Protein 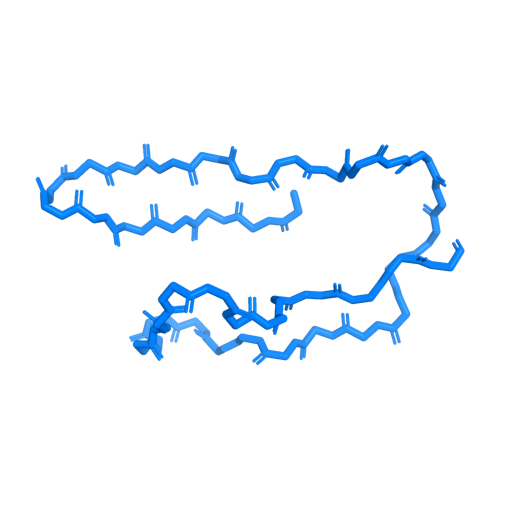AF-A0A2R7RFP3-F1 (afdb_monomer)

Foldseek 3Di:
DDWDDDPNDIDDDDDPDDADFPFADDDVVDDDDPPDDGTDGD

Mean predicted aligned error: 2.33 Å

Structure (mmCIF, N/CA/C/O backbone):
data_AF-A0A2R7RFP3-F1
#
_entry.id   AF-A0A2R7RFP3-F1
#
loop_
_atom_site.group_PDB
_atom_site.id
_atom_site.type_symbol
_atom_site.label_atom_id
_atom_site.label_alt_id
_atom_site.label_comp_id
_atom_site.label_asym_id
_atom_site.label_entity_id
_atom_site.label_seq_id
_atom_site.pdbx_PDB_ins_code
_atom_site.Cartn_x
_atom_site.Cartn_y
_atom_site.Cartn_z
_atom_site.occupancy
_atom_site.B_iso_or_equiv
_atom_site.auth_seq_id
_atom_site.auth_comp_id
_atom_site.auth_asym_id
_atom_site.auth_atom_id
_atom_site.pdbx_PDB_model_num
ATOM 1 N N . VAL A 1 1 ? -2.337 9.190 2.984 1.00 92.44 1 VAL A N 1
ATOM 2 C CA . VAL A 1 1 ? -2.202 7.852 3.602 1.00 92.44 1 VAL A CA 1
ATOM 3 C C . VAL A 1 1 ? -0.921 7.214 3.119 1.00 92.44 1 VAL A C 1
ATOM 5 O O . VAL A 1 1 ? -0.079 6.935 3.953 1.00 92.44 1 VAL A O 1
ATOM 8 N N . VAL A 1 2 ? -0.733 7.073 1.806 1.00 95.81 2 VAL A N 1
ATOM 9 C CA . VAL A 1 2 ? 0.516 6.579 1.199 1.00 95.81 2 VAL A CA 1
ATOM 10 C C . VAL A 1 2 ? 0.888 7.414 -0.033 1.00 95.81 2 VAL A C 1
ATOM 12 O O . VAL A 1 2 ? 0.054 8.179 -0.530 1.00 95.81 2 VAL A O 1
ATOM 15 N N . VAL A 1 3 ? 2.125 7.263 -0.510 1.00 96.75 3 VAL A N 1
ATOM 16 C CA . VAL A 1 3 ? 2.623 7.811 -1.781 1.00 96.75 3 VAL A CA 1
ATOM 17 C C . VAL A 1 3 ? 2.921 6.637 -2.709 1.00 96.75 3 VAL A C 1
ATOM 19 O O . VAL A 1 3 ? 3.555 5.674 -2.284 1.00 96.75 3 VAL A O 1
ATOM 22 N N . LEU A 1 4 ? 2.415 6.691 -3.940 1.00 96.38 4 LEU A N 1
ATOM 23 C CA . LEU A 1 4 ? 2.663 5.688 -4.978 1.00 96.38 4 LEU A CA 1
ATOM 24 C C . LEU A 1 4 ? 3.480 6.311 -6.102 1.00 96.38 4 LEU A C 1
ATOM 26 O O . LEU A 1 4 ? 3.239 7.459 -6.462 1.00 96.38 4 LEU A O 1
ATOM 30 N N . GLU A 1 5 ? 4.377 5.532 -6.693 1.00 96.62 5 GLU A N 1
ATOM 31 C CA . GLU A 1 5 ? 5.050 5.881 -7.941 1.00 96.62 5 GLU A CA 1
ATOM 32 C C . GLU A 1 5 ? 4.392 5.128 -9.097 1.00 96.62 5 GLU A C 1
ATOM 34 O O . GLU A 1 5 ? 4.122 3.929 -9.007 1.00 96.62 5 GLU A O 1
ATOM 39 N N . ALA A 1 6 ? 4.097 5.849 -10.174 1.00 93.88 6 ALA A N 1
ATOM 40 C CA . ALA A 1 6 ? 3.642 5.277 -11.426 1.00 93.88 6 ALA A CA 1
ATOM 41 C C . ALA A 1 6 ? 4.200 6.090 -12.597 1.00 93.88 6 ALA A C 1
ATOM 43 O O . ALA A 1 6 ? 3.901 7.273 -12.748 1.00 93.88 6 ALA A O 1
ATOM 44 N N . MET A 1 7 ? 4.980 5.439 -13.463 1.00 93.56 7 MET A N 1
ATOM 45 C CA . MET A 1 7 ? 5.543 6.045 -14.677 1.00 93.56 7 MET A CA 1
ATOM 46 C C . MET A 1 7 ? 6.334 7.339 -14.405 1.00 93.56 7 MET A C 1
ATOM 48 O O . MET A 1 7 ? 6.177 8.331 -15.117 1.00 93.56 7 MET A O 1
ATOM 52 N N . LYS A 1 8 ? 7.230 7.305 -13.409 1.00 93.94 8 LYS A N 1
ATOM 53 C CA . LYS A 1 8 ? 8.084 8.415 -12.939 1.00 93.94 8 LYS A CA 1
ATOM 54 C C . LYS A 1 8 ? 7.333 9.544 -12.232 1.00 93.94 8 LYS A C 1
ATOM 56 O O . LYS A 1 8 ? 7.926 10.587 -11.968 1.00 93.94 8 LYS A O 1
ATOM 61 N N . MET A 1 9 ? 6.050 9.350 -11.943 1.00 96.88 9 MET A N 1
ATOM 62 C CA . MET A 1 9 ? 5.211 10.332 -11.270 1.00 96.88 9 MET A CA 1
ATOM 63 C C . MET A 1 9 ? 4.780 9.805 -9.910 1.00 96.88 9 MET A C 1
ATOM 65 O O . MET A 1 9 ? 4.300 8.679 -9.789 1.00 96.88 9 MET A O 1
ATOM 69 N N . GLU A 1 10 ? 4.913 10.641 -8.888 1.00 97.19 10 GLU A N 1
ATOM 70 C CA . GLU A 1 10 ? 4.411 10.342 -7.554 1.00 97.19 10 GLU A CA 1
ATOM 71 C C . GLU A 1 10 ? 2.960 10.812 -7.417 1.00 97.19 10 GLU A C 1
ATOM 73 O O . GLU A 1 10 ? 2.587 11.901 -7.853 1.00 97.19 10 GLU A O 1
ATOM 78 N N . THR A 1 11 ? 2.125 9.986 -6.797 1.00 95.81 11 THR A N 1
ATOM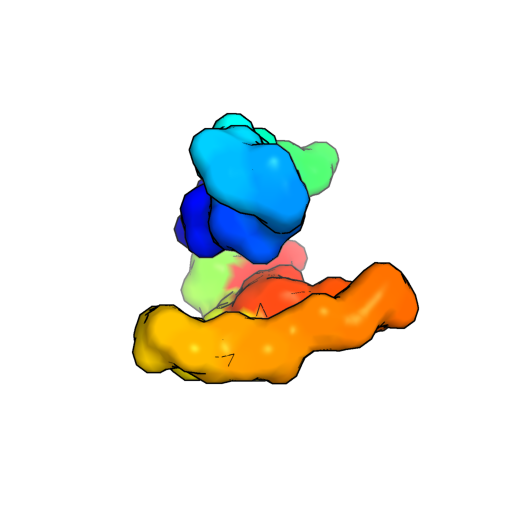 79 C CA . THR A 1 11 ? 0.730 10.296 -6.486 1.00 95.81 11 THR A CA 1
ATOM 80 C C . THR A 1 11 ? 0.486 10.111 -5.000 1.00 95.81 11 THR A C 1
ATOM 82 O O . THR A 1 11 ? 0.693 9.032 -4.442 1.00 95.81 11 THR A O 1
ATOM 85 N N . GLN A 1 12 ? -0.016 11.160 -4.352 1.00 96.50 12 GLN A N 1
ATOM 86 C CA . GLN A 1 12 ? -0.449 11.084 -2.966 1.00 96.50 12 GLN A CA 1
ATOM 87 C C . GLN A 1 12 ? -1.869 10.517 -2.888 1.00 96.50 12 GLN A C 1
ATOM 89 O O . GLN A 1 12 ? -2.827 11.141 -3.344 1.00 96.50 12 GLN A O 1
ATOM 94 N N . VAL A 1 13 ? -2.027 9.359 -2.244 1.00 95.50 13 VAL A N 1
ATOM 95 C CA . VAL A 1 13 ? -3.345 8.764 -1.989 1.00 95.50 13 VAL A CA 1
ATOM 96 C C . VAL A 1 13 ? -3.825 9.197 -0.608 1.00 95.50 13 VAL A C 1
ATOM 98 O O . VAL A 1 13 ? -3.300 8.775 0.432 1.00 95.50 13 VAL A O 1
ATOM 101 N N . ALA A 1 14 ? -4.812 10.092 -0.589 1.00 95.81 14 ALA A N 1
ATOM 102 C CA . ALA A 1 14 ? -5.455 10.578 0.628 1.00 95.81 14 ALA A CA 1
ATOM 103 C C . ALA A 1 14 ? -6.481 9.571 1.181 1.00 95.81 14 ALA A C 1
ATOM 105 O O . ALA A 1 14 ? -6.920 8.657 0.485 1.00 95.81 14 ALA A O 1
ATOM 106 N N . ALA A 1 15 ? -6.850 9.724 2.455 1.00 96.44 15 ALA A N 1
ATOM 107 C CA . ALA A 1 15 ? -7.891 8.898 3.056 1.00 96.44 15 ALA A CA 1
ATOM 108 C C . ALA A 1 15 ? -9.248 9.321 2.486 1.00 96.44 15 ALA A C 1
ATOM 110 O O . ALA A 1 15 ? -9.516 10.511 2.345 1.00 96.44 15 ALA A O 1
ATOM 111 N N . HIS A 1 16 ? -10.115 8.353 2.198 1.00 94.75 16 HIS A N 1
ATOM 112 C CA . HIS A 1 16 ? -11.465 8.628 1.700 1.00 94.75 16 HIS A CA 1
ATOM 113 C C . HIS A 1 16 ? -12.402 9.196 2.783 1.00 94.75 16 HIS A C 1
ATOM 115 O O . HIS A 1 16 ? -13.478 9.695 2.468 1.00 94.75 16 HIS A O 1
ATOM 121 N N . ARG A 1 17 ? -12.012 9.093 4.059 1.00 94.62 17 ARG A N 1
ATOM 122 C CA . ARG A 1 17 ? -12.739 9.610 5.221 1.00 94.62 17 ARG A CA 1
ATOM 123 C C . ARG A 1 17 ? -11.783 9.916 6.374 1.00 94.62 17 ARG A C 1
ATOM 125 O O . ARG A 1 17 ? -10.646 9.443 6.373 1.00 94.62 17 ARG A O 1
ATOM 132 N N . GLY A 1 18 ? -12.264 10.661 7.369 1.00 96.44 18 GLY A N 1
ATOM 133 C CA . GLY A 1 18 ? -11.594 10.775 8.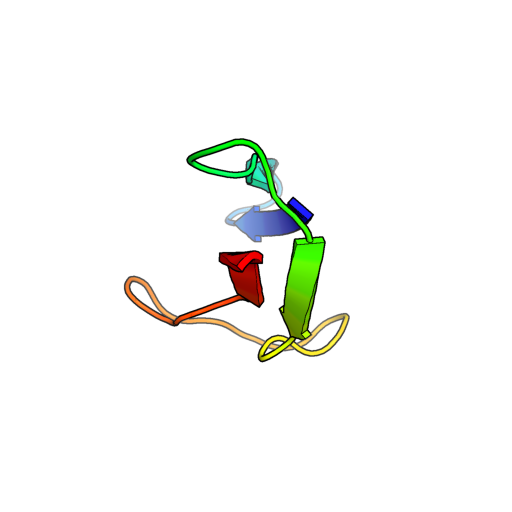668 1.00 96.44 18 GLY A CA 1
ATOM 134 C C . GLY A 1 18 ? -11.688 9.469 9.467 1.00 96.44 18 GLY A C 1
ATOM 135 O O . GLY A 1 18 ? -12.652 8.722 9.310 1.00 96.44 18 GLY A O 1
ATOM 136 N N . GLY A 1 19 ? -10.691 9.185 10.304 1.00 96.25 19 GLY A N 1
ATOM 137 C CA . GLY A 1 19 ? -10.621 7.949 11.088 1.00 96.25 19 GLY A CA 1
ATOM 138 C C . GLY A 1 19 ? -9.198 7.615 11.535 1.00 96.25 19 GLY A C 1
ATOM 139 O O . GLY A 1 19 ? -8.293 8.443 11.410 1.00 96.25 19 GLY A O 1
ATOM 140 N N . THR A 1 20 ? -9.001 6.392 12.026 1.00 97.25 20 THR A N 1
ATOM 141 C CA . THR A 1 20 ? -7.700 5.843 12.440 1.00 97.25 20 THR A CA 1
ATOM 142 C C . THR A 1 20 ? -7.209 4.812 11.427 1.00 97.25 20 THR A C 1
ATOM 144 O O . THR A 1 20 ? -7.987 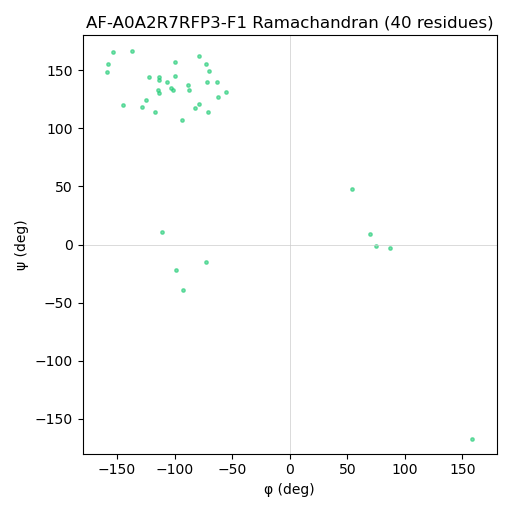4.002 10.928 1.00 97.25 20 THR A O 1
ATOM 147 N N . VAL A 1 21 ? -5.909 4.809 11.118 1.00 97.00 21 VAL A N 1
ATOM 148 C CA . VAL A 1 21 ? -5.303 3.743 10.302 1.00 97.00 21 VAL A CA 1
ATOM 149 C C . VAL A 1 21 ? -5.262 2.464 11.136 1.00 97.00 21 VAL A C 1
ATOM 151 O O . VAL A 1 21 ? -4.563 2.414 12.144 1.00 97.00 21 VAL A O 1
ATOM 154 N N . THR A 1 22 ? -6.016 1.444 10.733 1.00 97.69 22 THR A N 1
ATOM 155 C CA . THR A 1 22 ? -6.102 0.169 11.464 1.00 97.69 22 THR A CA 1
ATOM 156 C C . THR A 1 22 ? -5.204 -0.915 10.878 1.00 97.69 22 THR A C 1
ATOM 158 O O . THR A 1 22 ? -4.901 -1.879 11.570 1.00 97.69 22 THR A O 1
ATOM 161 N N . ASP A 1 23 ? -4.813 -0.792 9.607 1.00 97.19 23 ASP A N 1
ATOM 162 C CA . ASP A 1 23 ? -3.958 -1.761 8.911 1.00 97.19 23 ASP A CA 1
ATOM 163 C C . ASP A 1 23 ? -3.272 -1.105 7.702 1.00 97.19 23 ASP A C 1
ATOM 165 O O . ASP A 1 23 ? -3.862 -0.226 7.064 1.00 97.19 23 ASP A O 1
ATOM 169 N N . VAL A 1 24 ? -2.064 -1.552 7.356 1.00 96.38 24 VAL A N 1
ATOM 170 C CA . VAL A 1 24 ? -1.316 -1.126 6.160 1.00 96.38 24 VAL A CA 1
ATOM 171 C C . VAL A 1 24 ? -0.880 -2.376 5.404 1.00 96.38 24 VAL A C 1
ATOM 173 O O . VAL A 1 24 ? -0.135 -3.199 5.923 1.00 96.38 24 VAL A O 1
ATOM 176 N N . ARG A 1 25 ? -1.355 -2.515 4.166 1.00 95.69 25 ARG A N 1
ATOM 177 C CA . ARG A 1 25 ? -1.203 -3.721 3.331 1.00 95.69 25 ARG A CA 1
ATOM 178 C C . ARG A 1 25 ? -0.284 -3.520 2.128 1.00 95.69 25 ARG A C 1
ATOM 180 O O . ARG A 1 25 ? -0.242 -4.359 1.234 1.00 95.69 25 ARG A O 1
ATOM 187 N N . ALA A 1 26 ? 0.431 -2.402 2.100 1.00 94.94 26 ALA A N 1
ATOM 188 C CA . ALA A 1 26 ? 1.468 -2.114 1.125 1.00 94.94 26 ALA A CA 1
ATOM 189 C C . ALA A 1 26 ? 2.828 -2.054 1.828 1.00 94.94 26 ALA A C 1
ATOM 191 O O . ALA A 1 26 ? 2.935 -1.531 2.937 1.00 94.94 26 ALA A O 1
ATOM 192 N N . GLU A 1 27 ? 3.862 -2.565 1.165 1.00 95.44 27 GLU A N 1
ATOM 193 C CA . GLU A 1 27 ? 5.249 -2.484 1.62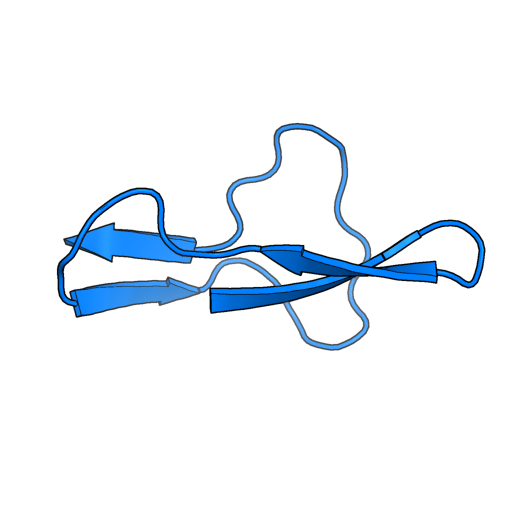1 1.00 95.44 27 GLU A CA 1
ATOM 194 C C . GLU A 1 27 ? 5.981 -1.352 0.889 1.00 95.44 27 GLU A C 1
ATOM 196 O O . GLU A 1 27 ? 5.727 -1.089 -0.289 1.00 95.44 27 GLU A O 1
ATOM 201 N N . ALA A 1 28 ? 6.900 -0.672 1.578 1.00 95.00 28 ALA A N 1
ATOM 202 C CA . ALA A 1 28 ? 7.709 0.381 0.974 1.00 95.00 28 ALA A CA 1
ATOM 203 C C . ALA A 1 28 ? 8.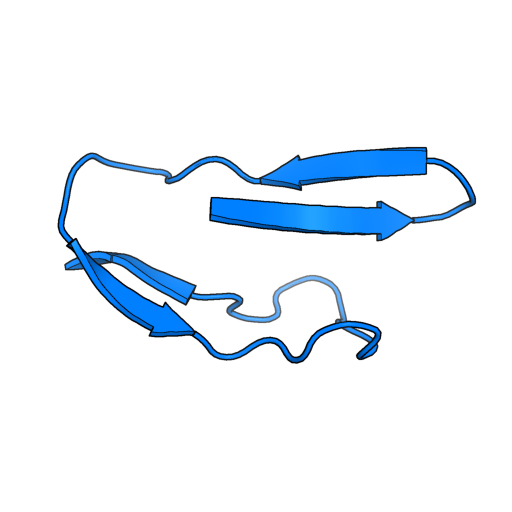584 -0.179 -0.162 1.00 95.00 28 ALA A C 1
ATOM 205 O O . ALA A 1 28 ? 9.323 -1.139 0.030 1.00 95.00 28 ALA A O 1
ATOM 206 N N . GLY A 1 29 ? 8.497 0.428 -1.351 1.00 95.00 29 GLY A N 1
ATOM 207 C CA . GLY A 1 29 ? 9.181 -0.059 -2.557 1.00 95.00 29 GLY A CA 1
ATOM 208 C C . GLY A 1 29 ? 8.548 -1.305 -3.193 1.00 95.00 29 GLY A C 1
ATOM 209 O O . GLY A 1 29 ? 9.029 -1.765 -4.226 1.00 95.00 29 GLY A O 1
ATOM 210 N N . GLY A 1 30 ? 7.471 -1.842 -2.608 1.00 95.75 30 GLY A N 1
ATOM 211 C CA . GLY A 1 30 ? 6.717 -2.960 -3.162 1.00 95.75 30 GLY A CA 1
ATOM 212 C C . GLY A 1 30 ? 5.883 -2.565 -4.384 1.00 95.75 30 GLY A C 1
ATOM 213 O O . GLY A 1 30 ? 5.484 -1.412 -4.552 1.00 95.75 30 GLY A O 1
ATOM 214 N N . VAL A 1 31 ? 5.585 -3.548 -5.236 1.00 95.12 31 VAL A N 1
ATOM 215 C CA . VAL A 1 31 ? 4.726 -3.361 -6.412 1.00 95.12 31 VAL A CA 1
ATOM 216 C C . VAL A 1 31 ? 3.267 -3.580 -6.023 1.00 95.12 31 VAL A C 1
ATOM 218 O O . VAL A 1 31 ? 2.925 -4.577 -5.390 1.00 95.12 31 VAL A O 1
ATOM 221 N N . VAL A 1 32 ? 2.391 -2.670 -6.447 1.00 95.06 32 VAL A N 1
ATOM 222 C CA . VAL A 1 32 ? 0.942 -2.768 -6.243 1.00 95.06 32 VAL A CA 1
ATOM 223 C C . VAL A 1 32 ? 0.211 -2.729 -7.581 1.00 95.06 32 VAL A C 1
ATOM 225 O O . VAL A 1 32 ? 0.615 -2.028 -8.506 1.00 95.06 32 VAL A O 1
ATOM 228 N N . MET A 1 33 ? -0.879 -3.487 -7.684 1.00 95.31 33 MET A N 1
ATOM 229 C CA . MET A 1 33 ? -1.739 -3.514 -8.8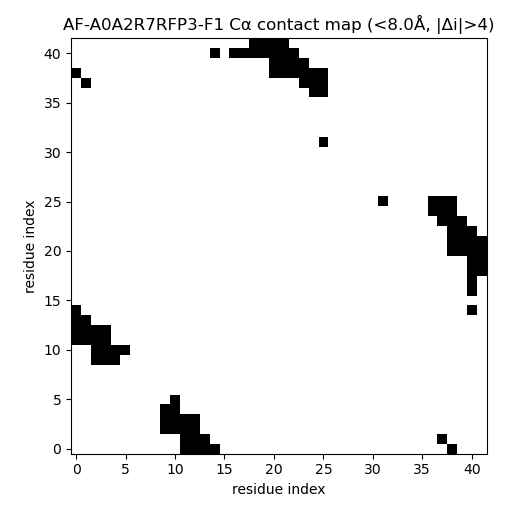70 1.00 95.31 33 MET A CA 1
ATOM 230 C C . MET A 1 33 ? -2.977 -2.641 -8.657 1.00 95.31 33 MET A C 1
ATOM 232 O O . MET A 1 33 ? -3.406 -2.408 -7.525 1.00 95.31 33 MET A O 1
ATOM 236 N N . ALA A 1 34 ? -3.589 -2.187 -9.751 1.00 92.88 34 AL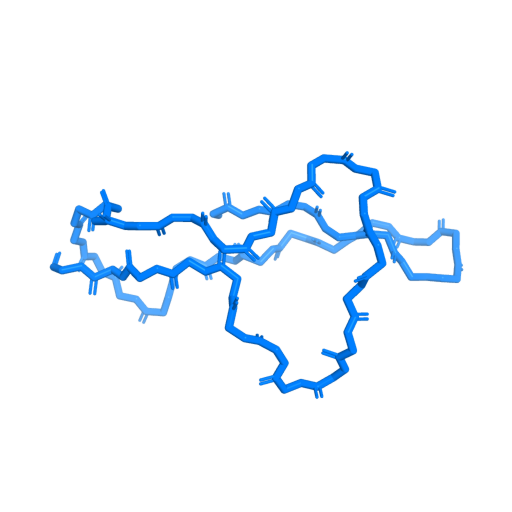A A N 1
ATOM 237 C CA . ALA A 1 34 ? -4.849 -1.458 -9.686 1.00 92.88 34 ALA A CA 1
ATOM 238 C C . ALA A 1 34 ? -5.914 -2.274 -8.928 1.00 92.88 34 ALA A C 1
ATOM 240 O O . ALA A 1 34 ? -6.110 -3.459 -9.192 1.00 92.88 34 ALA A O 1
ATOM 241 N N . GLY A 1 35 ? -6.588 -1.629 -7.974 1.00 93.75 35 GLY A N 1
ATOM 242 C CA . GLY A 1 35 ? -7.581 -2.272 -7.107 1.00 93.75 35 GLY A CA 1
ATOM 243 C C . GLY A 1 35 ? -7.015 -2.927 -5.841 1.00 93.75 35 GLY A C 1
ATOM 244 O O . GLY A 1 35 ? -7.798 -3.397 -5.019 1.00 93.75 35 GLY A O 1
ATOM 245 N N . ALA A 1 36 ? -5.694 -2.935 -5.635 1.00 95.88 36 ALA A N 1
ATOM 246 C CA . ALA A 1 36 ? -5.112 -3.396 -4.378 1.00 95.88 36 ALA A CA 1
ATOM 247 C C . ALA A 1 36 ? -5.549 -2.511 -3.196 1.00 95.88 36 ALA A C 1
ATOM 249 O O . ALA A 1 36 ? -5.590 -1.282 -3.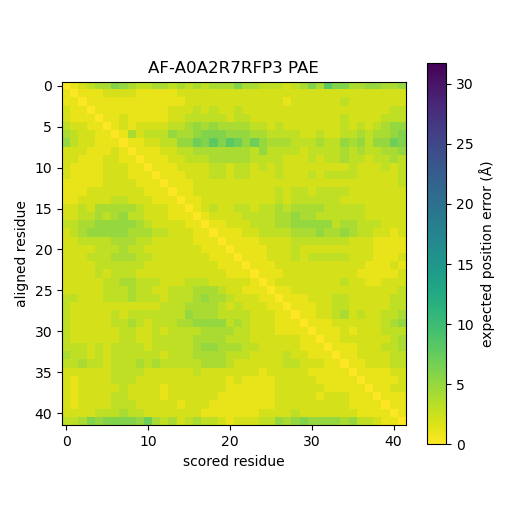286 1.00 95.88 36 ALA A O 1
ATOM 250 N N . VAL A 1 37 ? -5.843 -3.144 -2.058 1.00 96.00 37 VAL A N 1
ATOM 251 C CA . VAL A 1 37 ? -6.103 -2.435 -0.800 1.00 96.00 37 VAL A CA 1
ATOM 252 C C . VAL A 1 37 ? -4.766 -2.022 -0.196 1.00 96.00 37 VAL A C 1
ATOM 254 O O . VAL A 1 37 ? -3.942 -2.878 0.100 1.00 96.00 37 VAL A O 1
ATOM 257 N N . LEU A 1 38 ? -4.570 -0.719 0.011 1.00 96.62 38 LEU A N 1
ATOM 258 C CA . LEU A 1 38 ? -3.305 -0.167 0.514 1.00 96.62 38 LEU A CA 1
ATOM 259 C C . LEU A 1 38 ? -3.293 -0.021 2.040 1.00 96.62 38 LEU A C 1
ATOM 261 O O . LEU A 1 38 ? -2.283 -0.283 2.686 1.00 96.62 38 LEU A O 1
ATOM 265 N N . ALA A 1 39 ? -4.417 0.393 2.623 1.00 96.81 39 ALA A N 1
ATOM 266 C CA . ALA A 1 39 ? -4.585 0.566 4.061 1.00 96.81 39 ALA A CA 1
ATOM 267 C C . ALA A 1 39 ? -6.070 0.508 4.439 1.00 96.81 39 ALA A C 1
ATOM 269 O O . ALA A 1 39 ? -6.938 0.815 3.616 1.00 96.81 39 ALA A O 1
ATOM 270 N N . LEU A 1 40 ? -6.356 0.146 5.688 1.00 97.25 40 LEU A N 1
ATOM 271 C CA . LEU A 1 40 ? -7.697 0.175 6.267 1.00 97.25 40 LEU A CA 1
ATOM 272 C C . LEU A 1 40 ? -7.845 1.392 7.181 1.00 97.25 40 LEU A C 1
ATOM 274 O O . LEU A 1 40 ? -6.964 1.678 7.992 1.00 97.25 40 LEU A O 1
ATOM 278 N N . ILE A 1 41 ? -8.970 2.096 7.035 1.00 97.38 41 ILE A N 1
ATOM 279 C CA . ILE A 1 41 ? -9.322 3.270 7.841 1.00 97.38 41 ILE A CA 1
ATOM 280 C C . ILE A 1 41 ? -10.591 2.944 8.632 1.00 97.38 41 ILE A C 1
ATOM 282 O O . ILE A 1 41 ? -11.651 2.730 8.035 1.00 97.38 41 ILE A O 1
ATOM 286 N N . GLY A 1 42 ? -10.449 2.889 9.957 1.00 93.81 42 GLY A N 1
ATOM 287 C CA . GLY A 1 42 ? -11.504 2.656 10.946 1.00 93.81 42 GLY A CA 1
ATOM 288 C C . GLY A 1 42 ? -12.088 3.950 11.475 1.00 93.81 42 GLY A C 1
ATOM 289 O O . GLY A 1 42 ? -11.311 4.891 11.739 1.00 93.81 42 GLY A O 1
#

pLDDT: mean 95.68, std 1.27, range [92.44, 97.69]

Nearest PDB structures (foldseek):
  5ks8-assembly1_F  TM=9.058E-01  e=1.247E+00  Methylobacillus flagellatus KT
  2jku-assembly1_A-2  TM=9.281E-01  e=4.456E+00  Homo sapiens
  2k7v-assembly1_B  TM=6.789E-01  e=3.187E+00  Escherichia coli K-12

Radius of gyration: 10.72 Å; Cα contacts (8 Å, |Δi|>4): 48; chains: 1; bounding box: 22×15×27 Å

Sequence (42 aa):
VVVLEAMKMETQVAAHRGGTVTDVRAEAGGVVMAGAVLALIG

Solvent-accessible surface area (backbone atoms only — not comparable to full-atom values): 2968 Å² total; per-residue (Å²): 109,53,77,45,80,57,96,97,38,78,45,80,45,69,66,97,62,91,70,46,81,76,46,72,68,61,59,93,95,56,91,82,59,93,89,62,71,51,62,42,77,82

Secondary structure (DSSP, 8-state):
-EEEEETTEEEEE--SSSS-EEEE---TT----TT---EEE-